Protein AF-A0AAN9T4L1-F1 (afdb_monomer)

Mean predicted aligned error: 18.76 Å

Solvent-accessible surface area (backbone atoms only — not comparable to full-atom values): 9007 Å² total; per-residue (Å²): 136,90,84,87,87,87,85,88,88,81,90,78,83,76,78,76,75,81,79,78,79,68,72,94,66,91,73,65,74,64,45,81,76,48,77,49,71,48,99,81,77,42,56,31,33,30,36,35,47,57,98,56,59,83,87,72,46,43,78,43,46,60,93,77,53,97,48,65,68,61,51,52,54,51,51,54,52,52,50,55,59,66,68,49,58,78,76,71,76,52,76,74,75,78,86,72,84,74,89,66,68,95,78,75,75,75,77,76,86,66,91,77,78,85,79,78,90,73,81,94,74,88,85,86,87,132

InterPro domains:
  IPR000953 Chromo/chromo shadow domain [PS50013] (27-86)
  IPR000953 Chromo/chromo shadow domain [SM00298] (26-79)
  IPR016197 Chromo-like domain superfamily [SSF54160] (18-86)
  IPR023779 Chromo domain, conserved site [PS00598] (45-65)
  IPR023780 Chromo domain [PF00385] (27-76)
  IPR051219 Heterochromatin-associated chromo domain-containing protein [PTHR22812] (10-107)

Radius of gyration: 32.29 Å; Cα contacts (8 Å, |Δi|>4): 70; chains: 1; bounding box: 103×65×57 Å

pLDDT: mean 73.69, std 17.49, range [38.69, 95.06]

Nearest PDB structures (foldseek):
  8sp6-assembly3_C  TM=8.981E-01  e=2.375E-05  Homo sapiens
  7n27-assembly6_F  TM=9.033E-01  e=3.459E-05  Homo sapiens
  8sp6-assembly2_B  TM=9.000E-01  e=3.683E-05  Homo sapiens
  6v41-assembly1_AAA  TM=9.032E-01  e=7.339E-05  Homo sapiens
  2rsn-assembly1_A  TM=6.785E-01  e=6.081E-05  Schizosaccharomyces pombe 972h-

Structure (mmCIF, N/CA/C/O backbone):
data_AF-A0AAN9T4L1-F1
#
_entry.id   AF-A0AAN9T4L1-F1
#
loop_
_atom_site.group_PDB
_atom_site.id
_atom_site.type_symbol
_atom_site.label_atom_id
_atom_site.label_alt_id
_atom_site.label_comp_id
_atom_site.label_asym_id
_atom_site.label_entity_id
_atom_site.label_seq_id
_atom_site.pdbx_PDB_ins_code
_atom_site.Cartn_x
_atom_site.Cartn_y
_atom_site.Cartn_z
_atom_site.occupancy
_atom_site.B_iso_or_equiv
_atom_site.auth_seq_id
_atom_site.auth_comp_id
_atom_site.auth_asym_id
_atom_site.auth_atom_id
_atom_site.pdbx_PDB_model_num
ATOM 1 N N . MET A 1 1 ? 63.457 -14.197 32.951 1.00 38.69 1 MET A N 1
ATOM 2 C CA . MET A 1 1 ? 64.182 -14.049 31.666 1.00 38.69 1 MET A CA 1
ATOM 3 C C . MET A 1 1 ? 63.401 -14.745 30.560 1.00 38.69 1 MET A C 1
ATOM 5 O O . MET A 1 1 ? 62.692 -15.703 30.828 1.00 38.69 1 MET A O 1
ATOM 9 N N . ALA A 1 2 ? 63.448 -14.168 29.364 1.00 52.72 2 ALA A N 1
ATOM 10 C CA . ALA A 1 2 ? 62.457 -14.265 28.297 1.00 52.72 2 ALA A CA 1
ATOM 11 C C . ALA A 1 2 ? 62.316 -15.630 27.597 1.00 52.72 2 ALA A C 1
ATOM 13 O O . ALA A 1 2 ? 63.293 -16.358 27.457 1.00 52.72 2 ALA A O 1
ATOM 14 N N . LYS A 1 3 ? 61.141 -15.862 26.990 1.00 52.69 3 LYS A N 1
ATOM 15 C CA . LYS A 1 3 ? 61.006 -16.580 25.711 1.00 52.69 3 LYS A CA 1
ATOM 16 C C . LYS A 1 3 ? 59.980 -15.866 24.823 1.00 52.69 3 LYS A C 1
ATOM 18 O O . LYS A 1 3 ? 58.780 -15.929 25.058 1.00 52.69 3 LYS A O 1
ATOM 23 N N . LYS A 1 4 ? 60.489 -15.162 23.808 1.00 51.25 4 LYS A N 1
ATOM 24 C CA . LYS A 1 4 ? 59.735 -14.682 22.642 1.00 51.25 4 LYS A CA 1
ATOM 25 C C . LYS A 1 4 ? 59.384 -15.879 21.757 1.00 51.25 4 LYS A C 1
ATOM 27 O O . LYS A 1 4 ? 60.226 -16.762 21.596 1.00 51.25 4 LYS A O 1
ATOM 32 N N . ARG A 1 5 ? 58.230 -15.853 21.087 1.00 46.34 5 ARG A N 1
ATOM 33 C CA . ARG A 1 5 ? 58.057 -16.529 19.793 1.00 46.34 5 ARG A CA 1
ATOM 34 C C . ARG A 1 5 ? 56.879 -15.941 19.018 1.00 46.34 5 ARG A C 1
ATOM 36 O O . ARG A 1 5 ? 55.787 -15.800 19.547 1.00 46.34 5 ARG A O 1
ATOM 43 N N . ALA A 1 6 ? 57.164 -15.584 17.771 1.00 60.56 6 ALA A N 1
ATOM 44 C CA . ALA A 1 6 ? 56.266 -15.006 16.784 1.00 60.56 6 ALA A CA 1
ATOM 45 C C . ALA A 1 6 ? 56.045 -16.006 15.640 1.00 60.56 6 ALA A C 1
ATOM 47 O O . ALA A 1 6 ? 57.015 -16.631 15.222 1.00 60.56 6 ALA A O 1
ATOM 48 N N . VAL A 1 7 ? 54.817 -16.100 15.117 1.00 57.97 7 VAL A N 1
ATOM 49 C CA . VAL A 1 7 ? 54.438 -16.540 13.748 1.00 57.97 7 VAL A CA 1
ATOM 50 C C . VAL A 1 7 ? 52.931 -16.240 13.603 1.00 57.97 7 VAL A C 1
ATOM 52 O O . VAL A 1 7 ? 52.157 -16.721 14.415 1.00 57.97 7 VAL A O 1
ATOM 55 N N . LYS A 1 8 ? 52.447 -15.263 12.819 1.00 49.38 8 LYS A N 1
ATOM 56 C CA . LYS A 1 8 ? 52.434 -15.064 11.350 1.00 49.38 8 LYS A CA 1
ATOM 57 C C . LYS A 1 8 ? 51.405 -15.973 10.626 1.00 49.38 8 LYS A C 1
ATOM 59 O O . LYS A 1 8 ? 51.702 -17.129 10.363 1.00 49.38 8 LYS A O 1
ATOM 64 N N . ARG A 1 9 ? 50.310 -15.323 10.174 1.00 52.00 9 ARG A N 1
ATOM 65 C CA . ARG A 1 9 ? 49.469 -15.543 8.960 1.00 52.00 9 ARG A CA 1
ATOM 66 C C . ARG A 1 9 ? 48.273 -16.517 8.960 1.00 52.00 9 ARG A C 1
ATOM 68 O O . ARG A 1 9 ? 48.461 -17.724 8.918 1.00 52.00 9 ARG A O 1
ATOM 75 N N . LYS A 1 10 ? 47.089 -15.942 8.688 1.00 44.62 10 LYS A N 1
ATOM 76 C CA . LYS A 1 10 ? 46.088 -16.361 7.672 1.00 44.62 10 LYS A CA 1
ATOM 77 C C . LYS A 1 10 ? 45.107 -15.176 7.495 1.00 44.62 10 LYS A C 1
ATOM 79 O O . LYS A 1 10 ? 44.428 -14.831 8.442 1.00 44.62 10 LYS A O 1
ATOM 84 N N . SER A 1 11 ? 45.305 -14.248 6.556 1.00 54.41 11 SER A N 1
ATOM 85 C CA . SER A 1 11 ? 44.708 -14.218 5.207 1.00 54.41 11 SER A CA 1
ATOM 86 C C . SER A 1 11 ? 43.230 -14.635 5.155 1.00 54.41 11 SER A C 1
ATOM 88 O O . SER A 1 11 ? 42.927 -15.730 4.689 1.00 54.41 11 SER A O 1
ATOM 90 N N . GLU A 1 12 ? 42.335 -13.746 5.581 1.00 56.09 12 GLU A N 1
ATOM 91 C CA . GLU A 1 12 ? 40.950 -13.717 5.101 1.00 56.09 12 GLU A CA 1
ATOM 92 C C . GLU A 1 12 ? 40.832 -12.572 4.096 1.00 56.09 12 GLU A C 1
ATOM 94 O O . GLU A 1 12 ? 40.832 -11.389 4.432 1.00 56.09 12 GLU A O 1
ATOM 99 N N . SER A 1 13 ? 40.829 -12.950 2.824 1.00 55.78 13 S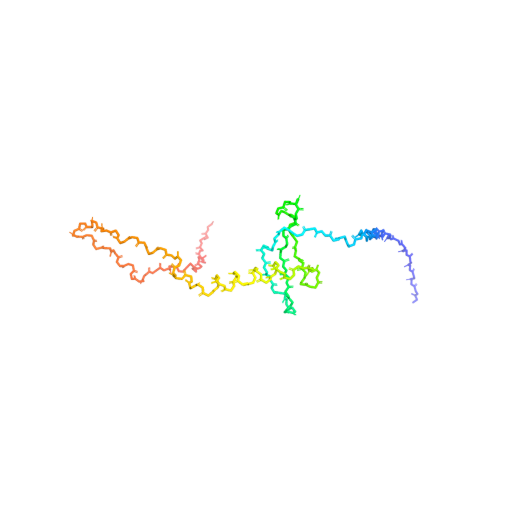ER A N 1
ATOM 100 C CA . SER A 1 13 ? 40.406 -12.112 1.716 1.00 55.78 13 SER A CA 1
ATOM 101 C C . SER A 1 13 ? 38.895 -11.915 1.820 1.00 55.78 13 SER A C 1
ATOM 103 O O . SER A 1 13 ? 38.129 -12.697 1.260 1.00 55.78 13 SER A O 1
ATOM 105 N N . ASN A 1 14 ? 38.461 -10.890 2.552 1.00 53.81 14 ASN A N 1
ATOM 106 C CA . ASN A 1 14 ? 37.091 -10.408 2.451 1.00 53.81 14 ASN A CA 1
ATOM 107 C C . ASN A 1 14 ? 36.975 -9.643 1.130 1.00 53.81 14 ASN A C 1
ATOM 109 O O . ASN A 1 14 ? 37.345 -8.470 1.046 1.00 53.81 14 ASN A O 1
ATOM 113 N N . VAL A 1 15 ? 36.539 -10.360 0.096 1.00 54.75 15 VAL A N 1
ATOM 114 C CA . VAL A 1 15 ? 36.141 -9.816 -1.202 1.00 54.75 15 VAL A CA 1
ATOM 115 C C . VAL A 1 15 ? 35.110 -8.728 -0.921 1.00 54.75 15 VAL A C 1
ATOM 117 O O . VAL A 1 15 ? 33.984 -8.998 -0.513 1.00 54.75 15 VAL A O 1
ATOM 120 N N . LYS A 1 16 ? 35.558 -7.478 -1.027 1.00 55.66 16 LYS A N 1
ATOM 121 C CA . LYS A 1 16 ? 34.714 -6.297 -0.948 1.00 55.66 16 LYS A CA 1
ATOM 122 C C . LYS A 1 16 ? 33.877 -6.313 -2.219 1.00 55.66 16 LYS A C 1
ATOM 124 O O . LYS A 1 16 ? 34.431 -6.133 -3.298 1.00 55.66 16 LYS A O 1
ATOM 129 N N . SER A 1 17 ? 32.597 -6.636 -2.055 1.00 51.34 17 SER A N 1
ATOM 130 C CA . SER A 1 17 ? 31.594 -6.628 -3.110 1.00 51.34 17 SER A CA 1
ATOM 131 C C . SER A 1 17 ? 31.693 -5.322 -3.886 1.00 51.34 17 SER A C 1
ATOM 133 O O . SER A 1 17 ? 31.666 -4.244 -3.283 1.00 51.34 17 SER A O 1
ATOM 135 N N . GLU A 1 18 ? 31.853 -5.442 -5.199 1.00 50.91 18 GLU A N 1
ATOM 136 C CA . GLU A 1 18 ? 31.626 -4.358 -6.143 1.00 50.91 18 GLU A CA 1
ATOM 137 C C . GLU A 1 18 ? 30.269 -3.728 -5.813 1.00 50.91 18 GLU A C 1
ATOM 139 O O . GLU A 1 18 ? 29.240 -4.403 -5.773 1.00 50.91 18 GLU A O 1
ATOM 144 N N . SER A 1 19 ? 30.328 -2.455 -5.424 1.00 49.97 19 SER A N 1
ATOM 145 C CA . SER A 1 19 ? 29.172 -1.580 -5.291 1.00 49.97 19 SER A CA 1
ATOM 146 C C . SER A 1 19 ? 28.726 -1.319 -6.718 1.00 49.97 19 SER A C 1
ATOM 148 O O . SER A 1 19 ? 29.298 -0.472 -7.402 1.00 49.97 19 SER A O 1
ATOM 150 N N . ASP A 1 20 ? 27.794 -2.139 -7.184 1.00 51.84 20 ASP A N 1
ATOM 151 C CA . ASP A 1 20 ? 26.990 -1.851 -8.359 1.00 51.84 20 ASP A CA 1
ATOM 152 C C . ASP A 1 20 ? 26.037 -0.723 -7.928 1.00 51.84 20 ASP A C 1
ATOM 154 O O . ASP A 1 20 ? 24.900 -0.942 -7.511 1.00 51.84 20 ASP A O 1
ATOM 158 N N . ASP A 1 21 ? 26.570 0.501 -7.897 1.00 53.06 21 ASP A N 1
ATOM 159 C CA . ASP A 1 21 ? 25.798 1.742 -7.965 1.00 53.06 21 ASP A CA 1
ATOM 160 C C . ASP A 1 21 ? 25.178 1.796 -9.375 1.00 53.06 21 ASP A C 1
ATOM 162 O O . ASP A 1 21 ? 25.554 2.616 -10.209 1.00 53.06 21 ASP A O 1
ATOM 166 N N . GLU A 1 22 ? 24.288 0.847 -9.680 1.00 56.53 22 GLU A N 1
ATOM 167 C CA . GLU A 1 22 ? 23.412 0.935 -10.840 1.00 56.53 22 GLU A CA 1
ATOM 168 C C . GLU A 1 22 ? 22.443 2.078 -10.561 1.00 56.53 22 GLU A C 1
ATOM 170 O O . GLU A 1 22 ? 21.692 2.069 -9.582 1.00 56.53 22 GLU A O 1
ATOM 175 N N . ASP A 1 23 ? 22.553 3.099 -11.404 1.00 56.84 23 ASP A N 1
ATOM 176 C CA . ASP A 1 23 ? 21.837 4.359 -11.370 1.00 56.84 23 ASP A CA 1
ATOM 177 C C . ASP A 1 23 ? 20.407 4.191 -10.845 1.00 56.84 23 ASP A C 1
ATOM 179 O O . ASP A 1 23 ? 19.639 3.379 -11.373 1.00 56.84 23 ASP A O 1
ATOM 183 N N . ALA A 1 24 ? 20.052 4.973 -9.816 1.00 66.19 24 ALA A N 1
ATOM 184 C CA . ALA A 1 24 ? 18.692 5.105 -9.299 1.00 66.19 24 ALA A CA 1
ATOM 185 C C . ALA A 1 24 ? 17.765 5.551 -10.438 1.00 66.19 24 ALA A C 1
ATOM 187 O O . ALA A 1 24 ? 17.547 6.735 -10.680 1.00 66.19 24 ALA A O 1
ATOM 188 N N . THR A 1 25 ? 17.304 4.568 -11.197 1.00 71.62 25 THR A N 1
ATOM 189 C CA . THR A 1 25 ? 16.517 4.752 -12.402 1.00 71.62 25 THR A CA 1
ATOM 190 C C . THR A 1 25 ? 15.067 4.842 -11.976 1.00 71.62 25 THR A C 1
ATOM 192 O O . THR A 1 25 ? 14.593 4.022 -11.191 1.00 71.62 25 THR A O 1
ATOM 195 N N . ASP A 1 26 ? 14.350 5.834 -12.488 1.00 81.88 26 ASP A N 1
ATOM 196 C CA . ASP A 1 26 ? 12.922 5.966 -12.233 1.00 81.88 26 ASP A CA 1
ATOM 197 C C . ASP A 1 26 ? 12.164 4.801 -12.889 1.00 81.88 26 ASP A C 1
ATOM 199 O O . ASP A 1 26 ? 12.179 4.625 -14.111 1.00 81.88 26 ASP A O 1
ATOM 203 N N . TYR A 1 27 ? 11.475 3.998 -12.078 1.00 87.06 27 TYR A N 1
ATOM 204 C CA . TYR A 1 27 ? 10.631 2.900 -12.548 1.00 87.06 27 TYR A CA 1
ATOM 205 C C . TYR A 1 27 ? 9.151 3.293 -12.504 1.00 87.06 27 TYR A C 1
ATOM 207 O O . TYR A 1 27 ? 8.675 3.931 -11.564 1.00 87.06 27 TYR A O 1
ATOM 215 N N . GLU A 1 28 ? 8.376 2.862 -13.502 1.00 90.25 28 GLU A N 1
ATOM 216 C CA . GLU A 1 28 ? 6.938 3.137 -13.531 1.00 90.25 28 GLU A CA 1
ATOM 217 C C . GLU A 1 28 ? 6.175 2.323 -12.468 1.00 90.25 28 GLU A C 1
ATOM 219 O O . GLU A 1 28 ? 6.173 1.084 -12.461 1.00 90.25 28 GLU A O 1
ATOM 224 N N . VAL A 1 29 ? 5.445 3.030 -11.604 1.00 92.38 29 VAL A N 1
ATOM 225 C CA . VAL A 1 29 ? 4.557 2.444 -10.594 1.00 92.38 29 VAL A CA 1
ATOM 226 C C . VAL A 1 29 ? 3.225 2.031 -11.227 1.00 92.38 29 VAL A C 1
ATOM 228 O O . VAL A 1 29 ? 2.561 2.824 -11.890 1.00 92.38 29 VAL A O 1
ATOM 231 N N . LEU A 1 30 ? 2.788 0.790 -10.989 1.00 93.5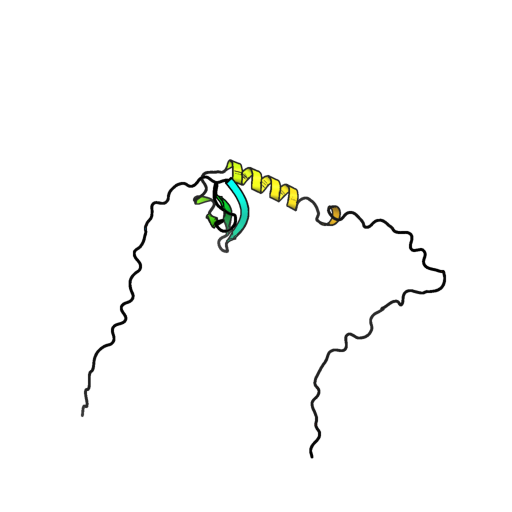0 30 LEU A N 1
ATOM 232 C CA . LEU A 1 30 ? 1.465 0.305 -11.401 1.00 93.50 30 LEU A CA 1
ATOM 233 C C . LEU A 1 30 ? 0.405 0.595 -10.336 1.00 93.50 30 LEU A C 1
ATOM 235 O O . LEU A 1 30 ? -0.682 1.064 -10.668 1.00 93.50 30 LEU A O 1
ATOM 239 N N . LYS A 1 31 ? 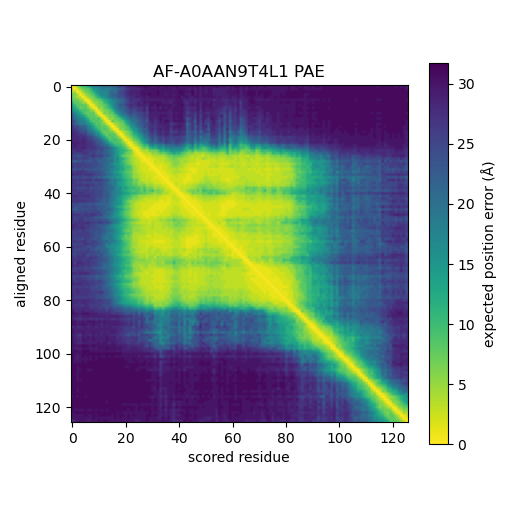0.685 0.272 -9.065 1.00 92.81 31 LYS A N 1
ATOM 240 C CA . LYS A 1 31 ? -0.205 0.586 -7.934 1.00 92.81 31 LYS A CA 1
ATOM 241 C C . LYS A 1 31 ? 0.504 0.497 -6.585 1.00 92.81 31 LYS A C 1
ATOM 243 O O . LYS A 1 31 ? 1.464 -0.253 -6.432 1.00 92.81 31 LYS A O 1
ATOM 248 N N . ILE A 1 32 ? -0.079 1.154 -5.589 1.00 94.44 32 ILE A N 1
ATOM 249 C CA . ILE A 1 32 ? 0.252 0.949 -4.178 1.00 94.44 32 ILE A CA 1
ATOM 250 C C . ILE A 1 32 ? -0.552 -0.244 -3.662 1.00 94.44 32 ILE A C 1
ATOM 252 O O . ILE A 1 32 ? -1.766 -0.333 -3.862 1.00 94.44 32 ILE A O 1
ATOM 256 N N . VAL A 1 33 ? 0.146 -1.202 -3.062 1.00 94.06 33 VAL A N 1
ATOM 257 C CA . VAL A 1 33 ? -0.431 -2.449 -2.549 1.00 94.06 33 VAL A CA 1
ATOM 258 C C . VAL A 1 33 ? -0.762 -2.318 -1.072 1.00 94.06 33 VAL A C 1
ATOM 260 O O . VAL A 1 33 ? -1.834 -2.752 -0.652 1.00 94.06 33 VAL A O 1
ATOM 263 N N . ASP A 1 34 ? 0.159 -1.745 -0.301 1.00 93.44 34 ASP A N 1
ATOM 264 C CA . ASP A 1 34 ? 0.058 -1.663 1.150 1.00 93.44 34 ASP A CA 1
ATOM 265 C C . ASP A 1 34 ? 0.840 -0.464 1.703 1.00 93.44 34 ASP A C 1
ATOM 267 O O . ASP A 1 34 ? 1.685 0.105 1.010 1.00 93.44 34 ASP A O 1
ATOM 271 N N . VAL A 1 35 ? 0.568 -0.098 2.956 1.00 93.25 35 VAL A N 1
ATOM 272 C CA . VAL A 1 35 ? 1.297 0.935 3.703 1.00 93.25 35 VAL A CA 1
ATOM 273 C C . VAL A 1 35 ? 1.674 0.409 5.081 1.00 93.25 35 VAL A C 1
ATOM 275 O O . VAL A 1 35 ? 0.872 -0.230 5.763 1.00 93.25 35 VAL A O 1
ATOM 278 N N . ARG A 1 36 ? 2.895 0.708 5.522 1.00 92.94 36 ARG A N 1
ATOM 279 C CA . ARG A 1 36 ? 3.349 0.421 6.883 1.00 92.94 36 ARG A CA 1
ATOM 280 C C . ARG A 1 36 ? 4.038 1.632 7.492 1.00 92.94 36 ARG A C 1
ATOM 282 O O . ARG A 1 36 ? 4.589 2.471 6.786 1.00 92.94 36 ARG A O 1
ATOM 289 N N . TYR A 1 37 ? 4.023 1.678 8.818 1.00 92.94 37 TYR A N 1
ATOM 290 C CA . TYR A 1 37 ? 4.749 2.669 9.602 1.00 92.94 37 TYR A CA 1
ATOM 291 C C . TYR A 1 37 ? 6.000 2.021 10.191 1.00 92.94 37 TYR A C 1
ATOM 293 O O . TYR A 1 37 ? 5.918 0.978 10.849 1.00 92.94 37 TYR A O 1
ATOM 301 N N . THR A 1 38 ? 7.163 2.612 9.933 1.00 91.81 38 THR A N 1
ATOM 302 C CA . THR A 1 38 ? 8.430 2.184 10.529 1.00 91.81 38 THR A CA 1
ATOM 303 C C . THR A 1 38 ? 8.513 2.644 11.990 1.00 91.81 3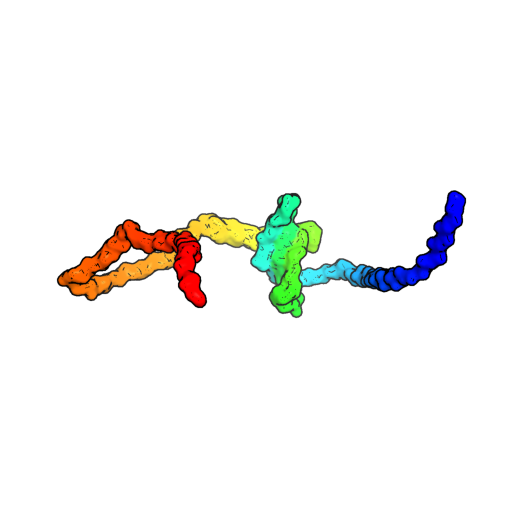8 THR A C 1
ATOM 305 O O . THR A 1 38 ? 7.739 3.480 12.449 1.00 91.81 38 THR A O 1
ATOM 308 N N . LYS A 1 39 ? 9.500 2.145 12.748 1.00 91.19 39 LYS A N 1
ATOM 309 C CA . LYS A 1 39 ? 9.718 2.538 14.160 1.00 91.19 39 LYS A CA 1
ATOM 310 C C . LYS A 1 39 ? 10.009 4.033 14.358 1.00 91.19 39 LYS A C 1
ATOM 312 O O . LYS A 1 39 ? 9.945 4.517 15.479 1.00 91.19 39 LYS A O 1
ATOM 317 N N . SER A 1 40 ? 10.376 4.727 13.286 1.00 90.19 40 SER A N 1
ATOM 318 C CA . SER A 1 40 ? 10.675 6.159 13.266 1.00 90.19 40 SER A CA 1
ATOM 319 C C . SER A 1 40 ? 9.481 7.006 12.805 1.00 90.19 40 SER A C 1
ATOM 321 O O . SER A 1 40 ? 9.697 8.123 12.350 1.00 90.19 40 SER A O 1
ATOM 323 N N . ASP A 1 41 ? 8.256 6.461 12.842 1.00 87.06 41 ASP A N 1
ATOM 324 C CA . ASP A 1 41 ? 7.010 7.084 12.354 1.00 87.06 41 ASP A CA 1
ATOM 325 C C . ASP A 1 41 ? 7.032 7.513 10.875 1.00 87.06 41 ASP A C 1
ATOM 327 O O . ASP A 1 41 ? 6.170 8.257 10.407 1.00 87.06 41 ASP A O 1
ATOM 331 N N . LYS A 1 42 ? 7.990 6.999 10.098 1.00 90.38 42 LYS A N 1
ATOM 332 C CA . LYS A 1 42 ? 8.020 7.170 8.645 1.00 90.38 4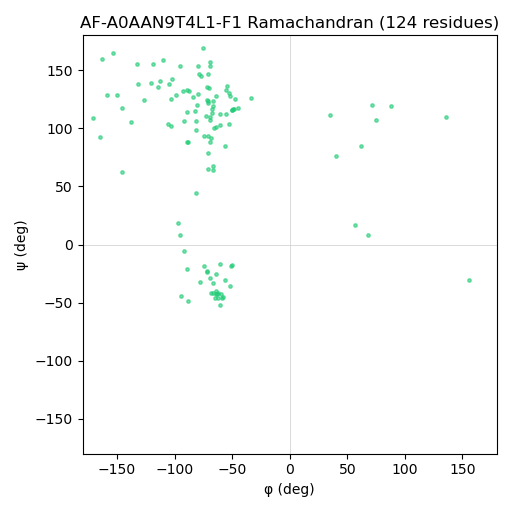2 LYS A CA 1
ATOM 333 C C . LYS A 1 42 ? 7.046 6.202 7.976 1.00 90.38 42 LYS A C 1
ATOM 335 O O . LYS A 1 42 ? 6.843 5.084 8.453 1.00 90.38 42 LYS A O 1
ATOM 340 N N . ARG A 1 43 ? 6.447 6.640 6.868 1.00 91.75 43 ARG A N 1
ATOM 341 C CA . ARG A 1 43 ? 5.578 5.810 6.029 1.00 91.75 43 ARG A CA 1
ATOM 342 C C . ARG A 1 43 ? 6.386 5.168 4.913 1.00 91.75 43 ARG A C 1
ATOM 344 O O . ARG A 1 43 ? 7.134 5.842 4.207 1.00 91.75 43 ARG A O 1
ATOM 351 N N . GLU A 1 44 ? 6.187 3.871 4.752 1.00 94.12 44 GLU A N 1
ATOM 352 C CA . GLU A 1 44 ? 6.705 3.087 3.638 1.00 94.12 44 GLU A CA 1
ATOM 353 C C . GLU A 1 44 ? 5.527 2.455 2.903 1.00 94.12 44 GLU A C 1
ATOM 355 O O . GLU A 1 44 ? 4.583 1.953 3.526 1.00 94.12 44 GLU A O 1
ATOM 360 N N . PHE A 1 45 ? 5.593 2.462 1.579 1.00 94.19 45 PHE A N 1
ATOM 361 C CA . PHE A 1 45 ? 4.554 1.939 0.709 1.00 94.19 45 PHE A CA 1
ATOM 362 C C . PHE A 1 45 ? 5.076 0.730 -0.054 1.00 94.19 45 PHE A C 1
ATOM 364 O O . PHE A 1 45 ? 6.184 0.738 -0.584 1.00 94.19 45 PHE A O 1
ATOM 371 N N . LEU A 1 46 ? 4.263 -0.321 -0.115 1.00 95.00 46 LEU A N 1
ATOM 372 C CA . LEU A 1 46 ? 4.549 -1.491 -0.930 1.00 95.00 46 LEU A CA 1
ATOM 373 C C . LEU A 1 46 ? 4.127 -1.207 -2.372 1.00 95.00 46 LEU A C 1
ATOM 375 O O . LEU A 1 46 ? 2.935 -1.042 -2.657 1.00 95.00 46 LEU A O 1
ATOM 379 N N . ILE A 1 47 ? 5.098 -1.169 -3.276 1.00 95.06 47 ILE A N 1
ATOM 380 C CA . ILE A 1 47 ? 4.907 -0.773 -4.667 1.00 95.06 47 ILE A CA 1
ATOM 381 C C . ILE A 1 47 ? 4.787 -1.997 -5.562 1.00 95.06 47 ILE A C 1
ATOM 383 O O . ILE A 1 47 ? 5.643 -2.876 -5.562 1.00 95.06 47 ILE A O 1
ATOM 387 N N . ARG A 1 48 ? 3.727 -2.031 -6.375 1.00 94.62 48 ARG A N 1
ATOM 388 C CA . ARG A 1 48 ? 3.643 -2.911 -7.541 1.00 94.62 48 ARG A CA 1
ATOM 389 C C . ARG A 1 48 ? 4.226 -2.175 -8.734 1.00 94.62 48 ARG A C 1
ATOM 391 O O . ARG A 1 48 ? 3.617 -1.218 -9.213 1.00 94.62 48 ARG A O 1
ATOM 398 N N . TRP A 1 49 ? 5.337 -2.668 -9.253 1.00 94.19 49 TRP A N 1
ATOM 399 C CA . TRP A 1 49 ? 5.978 -2.117 -10.444 1.00 94.19 49 TRP A CA 1
ATOM 400 C C . TRP A 1 49 ? 5.256 -2.535 -11.731 1.00 94.19 49 TRP A C 1
ATOM 402 O O . TRP A 1 49 ? 4.717 -3.645 -11.838 1.00 94.19 49 TRP A O 1
ATOM 412 N N . LYS A 1 50 ? 5.223 -1.650 -12.731 1.00 92.56 50 LYS A N 1
ATOM 413 C CA . LYS A 1 50 ? 4.620 -1.945 -14.037 1.00 92.56 50 LYS A CA 1
ATOM 414 C C . LYS A 1 50 ? 5.500 -2.919 -14.815 1.00 92.56 50 LYS A C 1
ATOM 416 O O . LYS A 1 50 ? 6.706 -2.749 -14.874 1.00 92.56 50 LYS A O 1
ATOM 421 N N . ASN A 1 51 ? 4.887 -3.926 -15.439 1.00 92.62 51 ASN A N 1
ATOM 422 C CA . ASN A 1 51 ? 5.568 -5.022 -16.149 1.00 92.62 51 ASN A CA 1
ATOM 423 C C . ASN A 1 51 ? 6.367 -5.993 -15.257 1.00 92.62 51 ASN A C 1
ATOM 425 O O . ASN A 1 51 ? 7.011 -6.897 -15.783 1.00 92.62 51 ASN A O 1
ATOM 429 N N . TYR A 1 52 ? 6.263 -5.883 -13.927 1.00 92.38 52 TYR A N 1
ATOM 430 C CA . TYR A 1 52 ? 6.858 -6.839 -12.993 1.00 92.38 52 TYR A CA 1
ATOM 431 C C . TYR A 1 52 ? 5.797 -7.676 -12.270 1.00 92.38 52 TYR A C 1
ATOM 433 O O . TYR A 1 52 ? 4.613 -7.341 -12.183 1.00 92.38 52 TYR A O 1
ATOM 441 N N . SER A 1 53 ? 6.241 -8.825 -11.763 1.00 93.44 53 SER A N 1
ATOM 442 C CA . SER A 1 53 ? 5.415 -9.757 -10.995 1.00 93.44 53 SER A CA 1
ATOM 443 C C . SER A 1 53 ? 5.271 -9.288 -9.538 1.00 93.44 53 SER A C 1
ATOM 445 O O . SER A 1 53 ? 6.217 -8.699 -9.023 1.00 93.44 53 SER A O 1
ATOM 447 N N . PRO A 1 54 ? 4.181 -9.648 -8.821 1.00 92.00 54 PRO A N 1
ATOM 448 C CA . PRO A 1 54 ? 4.009 -9.373 -7.386 1.00 92.00 54 PRO A CA 1
ATOM 449 C C . PRO A 1 54 ? 5.164 -9.803 -6.472 1.00 92.00 54 PRO A C 1
ATOM 451 O O . PRO A 1 54 ? 5.241 -9.392 -5.323 1.00 92.00 54 PRO A O 1
ATOM 454 N N . LYS A 1 55 ? 6.030 -10.699 -6.954 1.00 93.69 55 LYS A N 1
ATOM 455 C CA . LYS A 1 55 ? 7.212 -11.163 -6.220 1.00 93.69 55 LYS A CA 1
ATOM 456 C C . LYS A 1 55 ? 8.307 -10.098 -6.116 1.00 93.69 55 LYS A C 1
ATOM 458 O O . LYS A 1 55 ? 9.124 -10.195 -5.214 1.00 93.69 55 LYS A O 1
ATOM 463 N N . GLN A 1 56 ? 8.302 -9.124 -7.026 1.00 92.38 56 GLN A N 1
ATOM 464 C CA . GLN A 1 56 ? 9.263 -8.022 -7.072 1.00 92.38 56 GLN A CA 1
ATOM 465 C C . GLN A 1 56 ? 8.730 -6.766 -6.372 1.00 92.38 56 GLN A C 1
ATOM 467 O O . GLN A 1 56 ? 9.330 -5.704 -6.501 1.00 92.38 56 GLN A O 1
ATOM 472 N N . ASP A 1 57 ? 7.591 -6.859 -5.680 1.00 94.62 57 ASP A N 1
ATOM 473 C CA . ASP A 1 57 ? 7.035 -5.725 -4.948 1.00 94.62 57 ASP A CA 1
ATOM 474 C C . ASP A 1 57 ? 8.005 -5.328 -3.820 1.00 94.62 57 ASP A C 1
ATOM 476 O O . ASP A 1 57 ? 8.414 -6.176 -3.020 1.00 94.62 57 ASP A O 1
ATOM 480 N N . SER A 1 58 ? 8.374 -4.047 -3.753 1.00 94.88 58 SER A N 1
ATOM 481 C CA . SER A 1 58 ? 9.337 -3.507 -2.781 1.00 94.88 58 SER A CA 1
ATOM 482 C C . SER A 1 58 ? 8.702 -2.452 -1.875 1.00 94.88 58 SER A C 1
ATOM 484 O O . SER A 1 58 ? 7.680 -1.853 -2.212 1.00 94.88 58 SER A O 1
ATOM 486 N N . TRP A 1 59 ? 9.283 -2.268 -0.687 1.00 94.81 59 TRP A N 1
ATOM 487 C CA . TRP A 1 59 ? 8.867 -1.242 0.269 1.00 94.81 59 TRP A CA 1
ATOM 488 C C . TRP A 1 59 ? 9.685 0.025 0.043 1.00 94.81 59 TRP A C 1
ATOM 490 O O . TRP A 1 59 ? 10.852 0.066 0.422 1.00 94.81 59 TRP A O 1
ATOM 500 N N . GLU A 1 60 ? 9.055 1.043 -0.533 1.00 93.12 60 GLU A N 1
ATOM 501 C CA . GLU A 1 60 ? 9.680 2.331 -0.830 1.00 93.12 60 GLU A CA 1
ATOM 502 C C . GLU A 1 60 ? 9.207 3.403 0.163 1.00 93.12 60 GLU A C 1
ATOM 504 O O . GLU A 1 60 ? 8.019 3.445 0.509 1.00 93.12 60 GLU A O 1
ATOM 509 N N . PRO A 1 61 ? 10.099 4.279 0.656 1.00 92.38 61 PRO A N 1
ATOM 510 C CA . PRO A 1 61 ? 9.702 5.394 1.505 1.00 92.38 61 PRO A CA 1
ATOM 511 C C . PRO A 1 61 ? 8.909 6.430 0.700 1.00 92.38 61 PRO A C 1
ATOM 513 O O . PRO A 1 61 ? 9.119 6.592 -0.499 1.00 92.38 61 PRO A O 1
ATOM 516 N N . GLU A 1 62 ? 8.044 7.187 1.379 1.00 89.62 62 GLU A N 1
ATOM 517 C CA . GLU A 1 62 ? 7.286 8.300 0.773 1.00 89.62 62 GLU A CA 1
ATOM 518 C C . GLU A 1 62 ? 8.192 9.290 0.021 1.00 89.62 62 GLU A C 1
ATOM 520 O O . GLU A 1 62 ? 7.837 9.769 -1.046 1.00 89.62 62 GLU A O 1
ATOM 525 N N . GLU A 1 63 ? 9.400 9.521 0.541 1.00 88.75 63 GLU A N 1
ATOM 526 C CA . GLU A 1 63 ? 10.406 10.414 -0.047 1.00 88.75 63 GLU A CA 1
ATOM 527 C C . GLU A 1 63 ? 10.919 9.939 -1.426 1.00 88.75 63 GLU A C 1
ATOM 529 O O . GLU A 1 63 ? 11.362 10.768 -2.214 1.00 88.75 63 GLU A O 1
ATOM 534 N N . ASN A 1 64 ? 10.854 8.634 -1.735 1.00 87.44 64 ASN A N 1
ATOM 535 C CA . ASN A 1 64 ? 11.306 8.062 -3.016 1.00 87.44 64 ASN A CA 1
ATOM 536 C C . ASN A 1 64 ? 10.175 7.975 -4.062 1.00 87.44 64 ASN A C 1
ATOM 538 O O . ASN A 1 64 ? 10.396 7.576 -5.203 1.00 87.44 64 ASN A O 1
ATOM 542 N N . LEU A 1 65 ? 8.937 8.305 -3.682 1.00 86.56 65 LEU A N 1
ATOM 543 C CA . LEU A 1 65 ? 7.760 8.132 -4.529 1.00 86.56 65 LEU A CA 1
ATOM 544 C C . LEU A 1 65 ? 7.281 9.469 -5.077 1.00 86.56 65 LEU A C 1
ATOM 546 O O . LEU A 1 65 ? 6.557 10.206 -4.420 1.00 86.56 65 LEU A O 1
ATOM 550 N N . SER A 1 66 ? 7.577 9.726 -6.346 1.00 86.1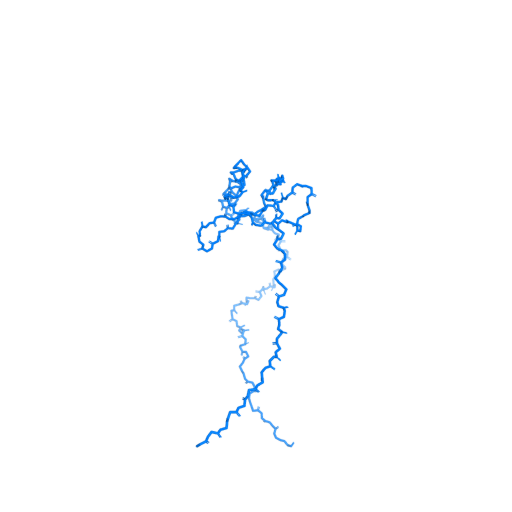9 66 SER A N 1
ATOM 551 C CA . SER A 1 66 ? 7.096 10.917 -7.060 1.00 86.19 66 SER A CA 1
ATOM 552 C C . SER A 1 66 ? 5.659 10.750 -7.592 1.00 86.19 66 SER A C 1
ATOM 554 O O . SER A 1 66 ? 5.384 11.041 -8.755 1.00 86.19 66 SER A O 1
ATOM 556 N N . CYS A 1 67 ? 4.734 10.201 -6.792 1.00 85.94 67 CYS A N 1
ATOM 557 C CA . CYS A 1 67 ? 3.366 9.887 -7.238 1.00 85.94 67 CYS A CA 1
ATOM 558 C C . CYS A 1 67 ? 2.280 10.063 -6.155 1.00 85.94 67 CYS A C 1
ATOM 560 O O . CYS A 1 67 ? 1.537 9.136 -5.814 1.00 85.94 67 CYS A O 1
ATOM 562 N N . ASP A 1 68 ? 2.124 11.301 -5.683 1.00 88.06 68 ASP A N 1
ATOM 563 C CA . ASP A 1 68 ? 1.164 11.710 -4.641 1.00 88.06 68 ASP A CA 1
ATOM 564 C C . ASP A 1 68 ? -0.302 11.377 -4.951 1.00 88.06 68 ASP A C 1
ATOM 566 O O . ASP A 1 68 ? -1.092 11.109 -4.041 1.00 88.06 68 ASP A O 1
ATOM 570 N N . GLU A 1 69 ? -0.688 11.364 -6.230 1.00 90.19 69 GLU A N 1
ATOM 571 C CA . GLU A 1 69 ? -2.056 11.035 -6.648 1.00 90.19 69 GLU A CA 1
ATOM 572 C C . GLU A 1 69 ? -2.425 9.587 -6.296 1.00 90.19 69 GLU A C 1
ATOM 574 O O . GLU A 1 69 ? -3.522 9.313 -5.794 1.00 90.19 69 GLU A O 1
ATOM 579 N N . LEU A 1 70 ? -1.494 8.651 -6.519 1.00 90.06 70 LEU A N 1
ATOM 580 C CA . LEU A 1 70 ? -1.689 7.238 -6.194 1.00 90.06 70 LEU A CA 1
ATOM 581 C C . LEU A 1 70 ? -1.733 7.036 -4.680 1.00 90.06 70 LEU A C 1
ATOM 583 O O . LEU A 1 70 ? -2.591 6.296 -4.189 1.00 90.06 70 LEU A O 1
ATOM 587 N N . ILE A 1 71 ? -0.849 7.725 -3.953 1.00 91.19 71 ILE A N 1
ATOM 588 C CA . ILE A 1 71 ? -0.787 7.699 -2.487 1.00 91.19 71 ILE A CA 1
ATOM 589 C C . ILE A 1 71 ? -2.104 8.200 -1.898 1.00 91.19 71 ILE A C 1
ATOM 591 O O . ILE A 1 71 ? -2.737 7.500 -1.107 1.00 91.19 71 ILE A O 1
ATOM 595 N N . SER A 1 72 ? -2.562 9.373 -2.333 1.00 91.81 72 SER A N 1
ATOM 596 C CA . SER A 1 72 ? -3.789 10.003 -1.837 1.00 91.81 72 SER A CA 1
ATOM 597 C C . SER A 1 72 ? -5.008 9.110 -2.045 1.00 91.81 72 SER A C 1
ATOM 599 O O . SER A 1 72 ? -5.781 8.876 -1.114 1.00 91.81 72 SER A O 1
ATOM 601 N N . LYS A 1 73 ? -5.147 8.538 -3.246 1.00 92.44 73 LYS A N 1
ATOM 602 C CA . LYS A 1 73 ? -6.249 7.627 -3.571 1.00 92.44 73 LYS A CA 1
ATOM 603 C C . LYS A 1 73 ? -6.226 6.363 -2.709 1.00 92.44 73 LYS A C 1
ATOM 605 O O . LYS A 1 73 ? -7.275 5.917 -2.244 1.00 92.44 73 LYS A O 1
ATOM 610 N N . PHE A 1 74 ? -5.042 5.792 -2.488 1.00 92.69 74 PHE A N 1
ATOM 611 C CA . PHE A 1 74 ? -4.877 4.612 -1.643 1.00 92.69 74 PHE A CA 1
ATOM 612 C C . PHE A 1 74 ? -5.236 4.906 -0.178 1.00 92.69 74 PHE A C 1
ATOM 614 O O . PHE A 1 74 ? -5.984 4.143 0.436 1.00 92.69 74 PHE A O 1
ATOM 621 N N . LEU A 1 75 ? -4.760 6.025 0.375 1.00 91.12 75 LEU A N 1
ATOM 6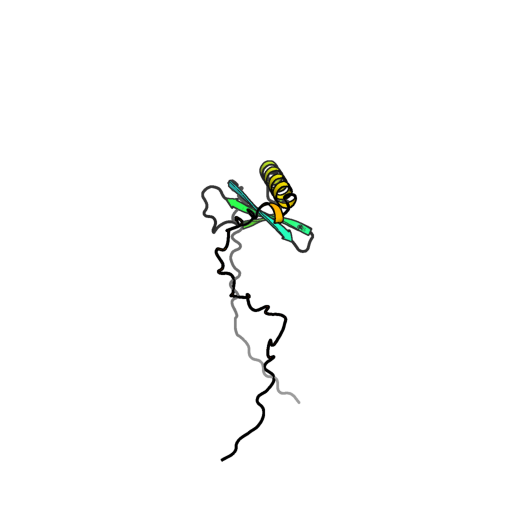22 C CA . LEU A 1 75 ? -5.063 6.430 1.750 1.00 91.12 75 LEU A CA 1
ATOM 623 C C . LEU A 1 75 ? -6.558 6.705 1.948 1.00 91.12 75 LEU A C 1
ATOM 625 O O . LEU A 1 75 ? -7.139 6.241 2.929 1.00 91.12 75 LEU A O 1
ATOM 629 N N . GLU A 1 76 ? -7.208 7.378 0.997 1.00 91.88 76 GLU A N 1
ATOM 630 C CA . GLU A 1 76 ? -8.650 7.633 1.048 1.00 91.88 76 GLU A CA 1
ATOM 631 C C . GLU A 1 76 ? -9.460 6.323 1.080 1.00 91.88 76 GLU A C 1
ATOM 633 O O . GLU A 1 76 ? -10.418 6.181 1.847 1.00 91.88 76 GLU A O 1
ATOM 638 N N . GLU A 1 77 ? -9.070 5.335 0.271 1.00 89.31 77 GLU A N 1
ATOM 639 C CA . GLU A 1 77 ? -9.711 4.019 0.250 1.00 89.31 77 GLU A CA 1
ATOM 640 C C . GLU A 1 77 ? -9.480 3.242 1.558 1.00 89.31 77 GLU A C 1
ATOM 642 O O . GLU A 1 77 ? -10.423 2.656 2.102 1.00 89.31 77 GLU A O 1
ATOM 647 N N . GLN A 1 78 ? -8.264 3.284 2.115 1.00 88.50 78 GLN A N 1
ATOM 648 C CA . GLN A 1 78 ? -7.954 2.662 3.407 1.00 88.50 78 GLN A CA 1
ATOM 649 C C . GLN A 1 78 ? -8.721 3.302 4.563 1.00 88.50 78 GLN A C 1
ATOM 651 O O . GLN A 1 78 ? -9.229 2.593 5.437 1.00 88.50 78 GLN A O 1
ATOM 656 N N . GLU A 1 79 ? -8.867 4.626 4.568 1.00 88.50 79 GLU A N 1
ATOM 657 C CA . GLU A 1 79 ? -9.680 5.319 5.561 1.00 88.50 79 GLU A CA 1
ATOM 658 C C . GLU A 1 79 ? -11.149 4.911 5.475 1.00 88.50 79 GLU A C 1
ATOM 660 O O . GLU A 1 79 ? -11.764 4.609 6.500 1.00 88.50 79 GLU A O 1
ATOM 665 N N . LYS A 1 80 ? -11.719 4.873 4.264 1.00 87.50 80 LYS A N 1
ATOM 666 C CA . LYS A 1 80 ? -13.100 4.415 4.044 1.00 87.50 80 LYS A CA 1
ATOM 667 C C . LYS A 1 80 ? -13.281 2.988 4.554 1.00 87.50 80 LYS A C 1
ATOM 669 O O . LYS A 1 80 ? -14.225 2.708 5.289 1.00 87.50 80 LYS A O 1
ATOM 674 N N . ARG A 1 81 ? -12.335 2.101 4.238 1.00 83.88 81 ARG A N 1
ATOM 675 C CA . ARG A 1 81 ? -12.357 0.700 4.670 1.00 83.88 81 ARG A CA 1
ATOM 676 C C . ARG A 1 81 ? -12.199 0.529 6.182 1.00 83.88 81 ARG A C 1
ATOM 678 O O . ARG A 1 81 ? -12.788 -0.390 6.742 1.00 83.88 81 ARG A O 1
ATOM 685 N N . SER A 1 82 ? -11.434 1.401 6.833 1.00 81.31 82 SER A N 1
ATOM 686 C CA . SER A 1 82 ? -11.226 1.377 8.288 1.00 81.31 82 SER A CA 1
ATOM 687 C C . SER A 1 82 ? -12.414 1.953 9.062 1.00 81.31 82 SER A C 1
ATOM 689 O O . SER A 1 82 ? -12.712 1.496 10.165 1.00 81.31 82 SER A O 1
ATOM 691 N N . LYS A 1 83 ? -13.110 2.944 8.485 1.00 78.88 83 LYS A N 1
ATOM 692 C CA . LYS A 1 83 ? -14.332 3.541 9.050 1.00 78.88 83 LYS A CA 1
ATOM 693 C C . LYS A 1 83 ? -15.517 2.570 9.009 1.00 78.88 83 LYS A C 1
ATOM 695 O O . LYS A 1 83 ? -16.376 2.632 9.887 1.00 78.88 83 LYS A O 1
ATOM 700 N N . GLU A 1 84 ? -15.546 1.648 8.047 1.00 72.56 84 GLU A N 1
ATOM 701 C CA . GLU A 1 84 ? -16.542 0.577 7.989 1.00 72.56 84 GLU A CA 1
ATOM 702 C C . GLU A 1 84 ? -16.353 -0.409 9.159 1.00 72.56 84 GLU A C 1
ATOM 704 O O . GLU A 1 84 ? -15.357 -1.139 9.227 1.00 72.56 84 GLU A O 1
ATOM 709 N N . PRO A 1 85 ? -17.298 -0.488 10.115 1.00 69.62 85 PRO A N 1
ATOM 710 C CA . PRO A 1 85 ? -17.142 -1.373 11.255 1.00 69.62 85 PRO A CA 1
ATOM 711 C C . PRO A 1 85 ? -17.173 -2.829 10.776 1.00 69.62 85 PRO A C 1
ATOM 713 O O . PRO A 1 85 ? -18.173 -3.295 10.228 1.00 69.62 85 PRO A O 1
ATOM 716 N N . ALA A 1 86 ? -16.126 -3.600 11.090 1.00 63.22 86 ALA A N 1
ATOM 717 C CA . ALA A 1 86 ? -15.979 -5.020 10.725 1.00 63.22 86 ALA A CA 1
ATOM 718 C C . ALA A 1 86 ? -17.199 -5.914 11.066 1.00 63.22 86 ALA A C 1
ATOM 720 O O . ALA A 1 86 ? -17.361 -7.011 10.528 1.00 63.22 86 ALA A O 1
ATOM 721 N N . LYS A 1 87 ? -18.089 -5.449 11.956 1.00 58.53 87 LYS A N 1
ATOM 722 C CA . LYS A 1 87 ? -19.357 -6.102 12.316 1.00 58.53 87 LYS A CA 1
ATOM 723 C C . LYS A 1 87 ? -20.432 -6.042 11.222 1.00 58.53 87 LYS A C 1
ATOM 725 O O . LYS A 1 87 ? -21.307 -6.903 11.237 1.00 58.53 87 LYS A O 1
ATOM 730 N N . GLN A 1 88 ? -20.387 -5.081 10.298 1.00 59.75 88 GLN A N 1
ATOM 731 C CA . GLN A 1 88 ? -21.391 -4.927 9.233 1.00 59.75 88 GLN A CA 1
ATOM 732 C C . GLN A 1 88 ? -21.058 -5.725 7.962 1.00 59.75 88 GLN A C 1
ATOM 734 O O . GLN A 1 88 ? -21.963 -6.107 7.226 1.00 59.75 88 GLN A O 1
ATOM 739 N N . LEU A 1 89 ? -19.788 -6.093 7.756 1.00 60.12 89 LEU A N 1
ATOM 740 C CA . LEU A 1 89 ? -19.354 -6.913 6.614 1.00 60.12 89 LEU A CA 1
ATOM 741 C C . LEU A 1 89 ? -19.743 -8.394 6.735 1.00 60.12 89 LEU A C 1
ATOM 743 O O . LEU A 1 89 ? -19.768 -9.130 5.745 1.00 60.12 89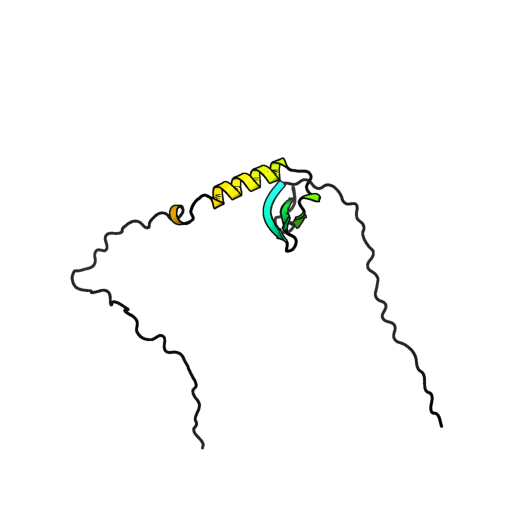 LEU A O 1
ATOM 747 N N . ARG A 1 90 ? -20.066 -8.868 7.944 1.00 74.94 90 ARG A N 1
ATOM 748 C CA . ARG A 1 90 ? -20.573 -10.230 8.131 1.00 74.94 90 ARG A CA 1
ATOM 749 C C . ARG A 1 90 ? -22.063 -10.232 7.813 1.00 74.94 90 ARG A C 1
ATOM 751 O O . ARG A 1 90 ? -22.867 -9.792 8.634 1.00 74.94 90 ARG A O 1
ATOM 758 N N . LYS A 1 91 ? -22.442 -10.790 6.656 1.00 76.19 91 LYS A N 1
ATOM 759 C CA . LYS A 1 91 ? -23.838 -11.176 6.393 1.00 76.19 91 LYS A CA 1
ATOM 760 C C . LYS A 1 91 ? -24.309 -11.992 7.595 1.00 76.19 91 LYS A C 1
ATOM 762 O O . LYS A 1 91 ? -23.719 -13.035 7.892 1.00 76.19 91 LYS A O 1
ATOM 767 N N . LYS A 1 92 ? -25.311 -11.492 8.328 1.00 76.50 92 LYS A N 1
ATOM 768 C CA . LYS A 1 92 ? -25.887 -12.241 9.451 1.00 76.50 92 LYS A CA 1
ATOM 769 C C . LYS A 1 92 ? -26.246 -13.631 8.918 1.00 76.50 92 LYS A C 1
ATOM 771 O O . LYS A 1 92 ? -26.894 -13.699 7.870 1.00 76.50 92 LYS A O 1
ATOM 776 N N . PRO A 1 93 ? -25.802 -14.720 9.569 1.00 76.25 93 PRO A N 1
ATOM 777 C CA . PRO A 1 93 ? -26.167 -16.049 9.114 1.00 76.25 93 PRO A CA 1
ATOM 778 C C . PRO A 1 93 ? -27.690 -16.120 9.060 1.00 76.25 93 PRO A C 1
ATOM 780 O O . PRO A 1 93 ? -28.363 -15.669 9.993 1.00 76.25 93 PRO A O 1
ATOM 783 N N . ALA A 1 94 ? -28.223 -16.638 7.954 1.00 81.12 94 ALA A N 1
ATOM 784 C CA . ALA A 1 94 ? -29.657 -16.810 7.809 1.00 81.12 94 ALA A CA 1
ATOM 785 C C . ALA A 1 94 ? -30.183 -17.589 9.022 1.00 81.12 94 ALA A C 1
ATOM 787 O O . ALA A 1 94 ? -29.613 -18.615 9.411 1.00 81.12 94 ALA A O 1
ATOM 788 N N . VAL A 1 95 ? -31.245 -17.078 9.649 1.00 80.19 95 VAL A N 1
ATOM 789 C CA . VAL A 1 95 ? -31.902 -17.760 10.765 1.00 80.19 95 VAL A CA 1
ATOM 790 C C . VAL A 1 95 ? -32.577 -19.004 10.198 1.00 80.19 95 VAL A C 1
ATOM 792 O O . VAL A 1 95 ? -33.707 -18.962 9.721 1.00 80.19 95 VAL A O 1
ATOM 795 N N . VAL A 1 96 ? -31.853 -20.121 10.205 1.00 80.00 96 VAL A N 1
ATOM 796 C CA . VAL A 1 96 ? -32.398 -21.418 9.813 1.00 80.00 96 VAL A CA 1
ATOM 797 C C . VAL A 1 96 ? -33.354 -21.898 10.901 1.00 80.00 96 VAL A C 1
ATOM 799 O O . VAL A 1 96 ? -32.982 -21.999 12.076 1.00 80.00 96 VAL A O 1
ATOM 802 N N . LYS A 1 97 ? -34.601 -22.199 10.518 1.00 79.88 97 LYS A N 1
ATOM 803 C CA . LYS A 1 97 ? -35.551 -22.896 11.391 1.00 79.88 97 LYS A CA 1
ATOM 804 C C . LYS A 1 97 ? -34.981 -24.285 11.651 1.00 79.88 97 LYS A C 1
ATOM 806 O O . LYS A 1 97 ? -35.035 -25.161 10.795 1.00 79.88 97 LYS A O 1
ATOM 811 N N . ARG A 1 98 ? -34.369 -24.477 12.820 1.00 72.31 98 ARG A N 1
ATOM 812 C CA . ARG A 1 98 ? -33.946 -25.809 13.248 1.00 72.31 98 ARG A CA 1
ATOM 813 C C . ARG A 1 98 ? -35.217 -26.595 13.542 1.00 72.31 98 ARG A C 1
ATOM 815 O O . ARG A 1 98 ? -35.885 -26.305 14.531 1.00 72.31 98 ARG A O 1
ATOM 822 N N . PHE A 1 99 ? -35.531 -27.579 12.708 1.00 73.50 99 PHE A N 1
ATOM 823 C CA . PHE A 1 99 ? -36.504 -28.623 13.018 1.00 73.50 99 PHE A CA 1
ATOM 824 C C . PHE A 1 99 ? -35.899 -29.548 14.085 1.00 73.50 99 PHE A C 1
ATOM 826 O O . PHE A 1 99 ? -35.534 -30.686 13.821 1.00 73.50 99 PHE A O 1
ATOM 833 N N . ALA A 1 100 ? -35.664 -29.013 15.282 1.00 66.38 100 ALA A N 1
ATOM 834 C CA . ALA A 1 100 ? -35.275 -29.817 16.424 1.00 66.38 100 ALA A CA 1
ATOM 835 C C . ALA A 1 100 ? -36.548 -30.444 16.989 1.00 66.38 100 ALA A C 1
ATOM 837 O O . ALA A 1 100 ? -37.463 -29.723 17.388 1.00 66.38 100 ALA A O 1
ATOM 838 N N . SER A 1 101 ? -36.601 -31.774 17.015 1.00 63.50 101 SER A N 1
ATOM 839 C CA . SER A 1 101 ? -37.676 -32.502 17.680 1.00 63.50 101 SER A CA 1
ATOM 840 C C . SER A 1 101 ? -37.792 -32.032 19.138 1.00 63.50 101 SER A C 1
ATOM 842 O O . SER A 1 101 ? -36.757 -31.884 19.805 1.00 63.50 101 SER A O 1
ATOM 844 N N . PRO A 1 102 ? -39.007 -31.795 19.660 1.00 55.25 102 PRO A N 1
ATOM 845 C CA . PRO A 1 102 ? -39.204 -31.445 21.062 1.00 55.25 102 PRO A CA 1
ATOM 846 C C . PRO A 1 102 ? -38.679 -32.597 21.930 1.00 55.25 102 PRO A C 1
ATOM 848 O O . PRO A 1 102 ? -39.300 -33.649 22.003 1.00 55.25 102 PRO A O 1
ATOM 851 N N . GLY A 1 103 ? -37.492 -32.456 22.528 1.00 59.12 103 GLY A N 1
ATOM 852 C CA . GLY A 1 103 ? -36.950 -33.489 23.422 1.00 59.12 103 GLY A CA 1
ATOM 853 C C . GLY A 1 103 ? -35.433 -33.518 23.584 1.00 59.12 103 GLY A C 1
ATOM 854 O O . GLY A 1 103 ? -34.952 -33.827 24.669 1.00 59.12 103 GLY A O 1
ATOM 855 N N . HIS A 1 104 ? -34.649 -33.126 22.578 1.00 56.78 104 HIS A N 1
ATOM 856 C CA . HIS A 1 104 ? -33.190 -33.084 22.736 1.00 56.78 104 HIS A CA 1
ATOM 857 C C . HIS A 1 104 ? -32.741 -31.723 23.271 1.00 56.78 104 HIS A C 1
ATOM 859 O O . HIS A 1 104 ? -32.407 -30.801 22.522 1.00 56.78 104 HIS A O 1
ATOM 865 N N . ARG A 1 105 ? -32.718 -31.590 24.605 1.00 58.41 105 ARG A N 1
ATOM 866 C CA . ARG A 1 105 ? -31.996 -30.500 25.270 1.00 58.41 105 ARG A CA 1
ATOM 867 C C . ARG A 1 105 ? -30.544 -30.544 24.790 1.00 58.41 105 ARG A C 1
ATOM 869 O O . ARG A 1 105 ? -29.808 -31.469 25.116 1.00 58.41 105 ARG A O 1
ATOM 876 N N . ARG A 1 106 ? -30.119 -29.529 24.033 1.00 59.72 106 ARG A N 1
ATOM 877 C CA . ARG A 1 106 ? -28.693 -29.245 23.821 1.00 59.72 106 ARG A CA 1
ATOM 878 C C . ARG A 1 106 ? -28.042 -29.221 25.203 1.00 59.72 106 ARG A C 1
ATOM 880 O O . ARG A 1 106 ? -28.407 -28.370 26.015 1.00 59.72 106 ARG A O 1
ATOM 887 N N . SER A 1 107 ? -27.130 -30.157 25.468 1.00 60.19 107 SER A N 1
ATOM 888 C CA . SER A 1 107 ? -26.324 -30.143 26.686 1.00 60.19 107 SER A CA 1
ATOM 889 C C . SER A 1 107 ? -25.721 -28.749 26.826 1.00 60.19 107 SER A C 1
ATOM 891 O O . SER A 1 107 ? -24.974 -28.281 25.959 1.00 60.19 107 SER A O 1
ATOM 893 N N . LYS A 1 108 ? -26.120 -28.041 27.884 1.00 56.66 108 LYS A N 1
ATOM 894 C CA . LYS A 1 108 ? -25.428 -26.834 28.297 1.00 56.66 108 LYS A CA 1
ATOM 895 C C . LYS A 1 108 ? -24.051 -27.319 28.740 1.00 56.66 108 LYS A C 1
ATOM 897 O O . LYS A 1 108 ? -23.912 -27.809 29.852 1.00 56.66 108 LYS A O 1
ATOM 902 N N . ARG A 1 109 ? -23.027 -27.173 27.891 1.00 58.47 109 ARG A N 1
ATOM 903 C CA . ARG A 1 109 ? -21.636 -27.083 28.364 1.00 58.47 109 ARG A CA 1
ATOM 904 C C . ARG A 1 109 ? -21.505 -25.772 29.144 1.00 58.47 109 ARG A C 1
ATOM 906 O O . ARG A 1 109 ? -20.894 -24.813 28.691 1.00 58.47 109 ARG A O 1
ATOM 913 N N . THR A 1 110 ? -22.170 -25.715 30.290 1.00 52.19 110 THR A N 1
ATOM 914 C CA . THR A 1 110 ? -21.778 -24.886 31.420 1.00 52.19 110 THR A CA 1
ATOM 915 C C . THR A 1 110 ? -20.503 -25.505 31.982 1.00 52.19 110 THR A C 1
ATOM 917 O O . THR A 1 110 ? -20.387 -26.727 32.049 1.00 52.19 110 THR A O 1
ATOM 920 N N . GLY A 1 111 ? -19.519 -24.655 32.262 1.00 54.72 111 GLY A N 1
ATOM 921 C CA . GLY A 1 111 ? -18.115 -25.004 32.461 1.00 54.72 111 GLY A CA 1
ATOM 922 C C . GLY A 1 111 ? -17.838 -26.219 33.345 1.00 54.72 111 GLY A C 1
ATOM 923 O O . GLY A 1 111 ? -18.083 -26.195 34.544 1.00 54.72 111 GLY A O 1
ATOM 924 N N . SER A 1 112 ? -17.219 -27.240 32.757 1.00 56.59 112 SER A N 1
ATOM 925 C CA . SER A 1 112 ? -16.475 -28.245 33.507 1.00 56.59 112 SER A CA 1
ATOM 926 C C . SER A 1 112 ? -15.338 -28.800 32.648 1.00 56.59 112 SER A C 1
ATOM 928 O O . SER A 1 112 ? -15.546 -29.189 31.497 1.00 56.59 112 SER A O 1
ATOM 930 N N . ASN A 1 113 ? -14.141 -28.784 33.235 1.00 54.19 113 ASN A N 1
ATOM 931 C CA . ASN A 1 113 ? -12.909 -29.456 32.829 1.00 54.19 113 ASN A CA 1
ATOM 932 C C . ASN A 1 113 ? -12.276 -29.090 31.476 1.00 54.19 113 ASN A C 1
ATOM 934 O O . ASN A 1 113 ? -12.334 -29.846 30.509 1.00 54.19 113 ASN A O 1
ATOM 938 N N . ARG A 1 114 ? -11.472 -28.017 31.471 1.00 54.41 114 ARG A N 1
ATOM 939 C CA . ARG A 1 114 ? -10.115 -28.175 30.923 1.00 54.41 114 ARG A CA 1
ATOM 940 C C . ARG A 1 114 ? -9.282 -28.789 32.044 1.00 54.41 114 ARG A C 1
ATOM 942 O O . ARG A 1 114 ? -8.908 -28.084 32.972 1.00 54.41 114 ARG A O 1
ATOM 949 N N . LYS A 1 115 ? -9.084 -30.107 32.006 1.00 49.34 115 LYS A N 1
ATOM 950 C CA . LYS A 1 115 ? -8.074 -30.761 32.842 1.00 49.34 115 LYS A CA 1
ATOM 951 C C . LYS A 1 115 ? -6.723 -30.157 32.439 1.00 49.34 115 LYS A C 1
ATOM 953 O O . LYS A 1 115 ? -6.320 -30.325 31.290 1.00 49.34 115 LYS A O 1
ATOM 958 N N . ASN A 1 116 ? -6.096 -29.394 33.333 1.00 46.50 116 ASN A N 1
ATOM 959 C CA . ASN A 1 116 ? -4.689 -29.029 33.205 1.00 46.50 116 ASN A CA 1
ATOM 960 C C . ASN A 1 116 ? -3.878 -30.296 33.481 1.00 46.50 116 ASN A C 1
ATOM 962 O O . ASN A 1 116 ? -4.045 -30.916 34.527 1.00 46.50 116 ASN A O 1
ATOM 966 N N . TYR A 1 117 ? -3.062 -30.690 32.512 1.00 50.31 117 TYR A N 1
ATOM 967 C CA . TYR A 1 117 ? -2.049 -31.721 32.670 1.00 50.31 117 TYR A CA 1
ATOM 968 C C . TYR A 1 117 ? -0.920 -31.132 33.524 1.00 50.31 117 TYR A C 1
ATOM 970 O O . TYR A 1 117 ? -0.248 -30.203 33.079 1.00 50.31 117 TYR A O 1
ATOM 978 N N . ILE A 1 118 ? -0.782 -31.617 34.756 1.00 54.25 118 ILE A N 1
ATOM 979 C CA . ILE A 1 118 ? 0.368 -31.388 35.634 1.00 54.25 118 ILE A CA 1
ATOM 980 C C . ILE A 1 118 ? 0.839 -32.780 36.069 1.00 54.25 118 ILE A C 1
ATOM 982 O O . ILE A 1 118 ? 0.020 -33.575 36.521 1.00 54.25 118 ILE A O 1
ATOM 986 N N . GLU A 1 119 ? 2.122 -33.019 35.794 1.00 47.25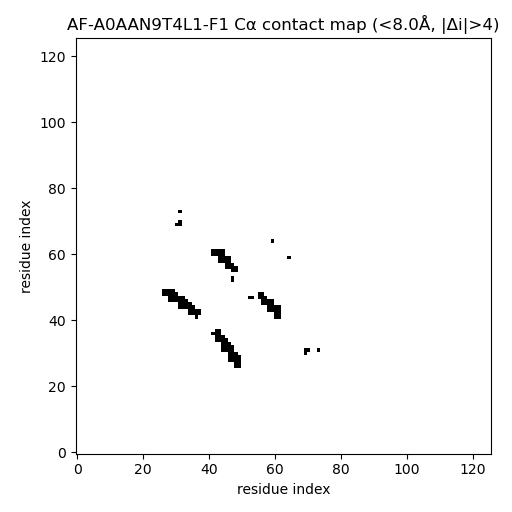 119 GLU A N 1
ATOM 987 C CA . GLU A 1 119 ? 3.056 -34.050 36.275 1.00 47.25 119 GLU A CA 1
ATOM 988 C C . GLU A 1 119 ? 2.529 -35.461 36.566 1.00 47.25 119 GLU A C 1
ATOM 990 O O . GLU A 1 119 ? 1.864 -35.720 37.561 1.00 47.25 119 GLU A O 1
ATOM 995 N N . ALA A 1 120 ? 2.952 -36.406 35.722 1.00 53.84 120 ALA A N 1
ATOM 996 C CA . ALA A 1 120 ? 3.230 -37.765 36.165 1.00 53.84 120 ALA A CA 1
ATOM 997 C C . ALA A 1 120 ? 4.698 -37.803 36.631 1.00 53.84 120 ALA A C 1
ATOM 999 O O . ALA A 1 120 ? 5.595 -38.033 35.820 1.00 53.84 120 ALA A O 1
ATOM 1000 N N . GLU A 1 121 ? 4.926 -37.486 37.905 1.00 57.66 121 GLU A N 1
ATOM 1001 C CA . GLU A 1 121 ? 6.064 -38.010 38.668 1.00 57.66 121 GLU A CA 1
ATOM 1002 C C . GLU A 1 121 ? 5.600 -39.245 39.456 1.00 57.66 121 GLU A C 1
ATOM 1004 O O . GLU A 1 121 ? 4.414 -39.369 39.767 1.00 57.66 121 GLU A O 1
ATOM 1009 N N . ASP A 1 122 ? 6.568 -40.121 39.738 1.00 55.19 122 ASP A N 1
ATOM 1010 C CA . ASP A 1 122 ? 6.493 -41.412 40.436 1.00 55.19 122 ASP A CA 1
ATOM 1011 C C . ASP A 1 122 ? 5.810 -42.535 39.629 1.00 55.19 122 ASP A C 1
ATOM 1013 O O . ASP A 1 122 ? 4.663 -42.437 39.212 1.00 55.19 122 ASP A O 1
ATOM 1017 N N . GLY A 1 123 ? 6.440 -43.663 39.315 1.00 53.84 123 GLY A N 1
ATOM 1018 C CA . GLY A 1 123 ? 7.606 -44.309 39.901 1.00 53.84 123 GLY A CA 1
ATOM 1019 C C . GLY A 1 123 ? 7.237 -45.785 40.001 1.00 53.84 123 GLY A C 1
ATOM 1020 O O . GLY A 1 123 ? 6.358 -46.115 40.781 1.00 53.84 123 GLY A O 1
ATOM 1021 N N . ASP A 1 124 ? 7.853 -46.647 39.196 1.00 55.31 124 ASP A N 1
ATOM 1022 C CA . ASP A 1 124 ? 7.827 -48.088 39.442 1.00 55.31 124 ASP A CA 1
ATOM 1023 C C . ASP A 1 124 ? 9.166 -48.688 39.005 1.00 55.31 124 ASP A C 1
ATOM 1025 O O . ASP A 1 124 ? 9.611 -48.572 37.859 1.00 55.31 124 ASP A O 1
ATOM 1029 N N . GLU A 1 125 ? 9.808 -49.237 40.020 1.00 65.31 125 GLU A N 1
ATOM 1030 C CA . GLU A 1 125 ? 11.064 -49.961 40.090 1.00 65.31 125 GLU A CA 1
ATOM 1031 C C . GLU A 1 125 ? 10.769 -51.451 39.869 1.00 65.31 125 GLU A C 1
ATOM 1033 O O . GLU A 1 125 ? 9.840 -51.966 40.484 1.00 65.31 125 GLU A O 1
ATOM 1038 N N . ASP A 1 126 ? 11.538 -52.120 39.004 1.00 60.38 126 ASP A N 1
ATOM 1039 C CA . ASP A 1 126 ? 11.911 -53.546 39.110 1.00 60.38 126 ASP A CA 1
ATOM 1040 C C . ASP A 1 126 ? 13.098 -53.848 38.172 1.00 60.38 126 ASP A C 1
ATOM 1042 O O . ASP A 1 126 ? 12.992 -53.578 36.948 1.00 60.38 126 ASP A O 1
#

Organism: NCBI:txid536013

Sequence (126 aa):
MAKKRAVKRKSESNVKSESDDEDATDYEVLKIVDVRYTKSDKREFLIRWKNYSPKQDSWEPEENLSCDELISKFLEEQEKRSKEPAKQLRKKPAVVKRFASPGHRRSKRTGSNRKNYIEAEDGDED

Secondary structure (DSSP, 8-state):
------------------------PPPPEEEEEEEEE-TTS-EEEEEEETTS-GGG-EEEEGGG---HHHHHHHHHHHHHHHHS-TTTSSPPPP-------TT-------S---------------

Foldseek 3Di:
DDDDDDDDDDDDPPPPDDPPPPDPDDFAFPAFDDWDADPVRWIWTFTDTPPDDSVPTDTHTPVSDPCVPRVVVVVVVVVVVVVPPPVVPDPDPPPDPPPDDPPDDPPPPPDDDPPDDDDPDDDDDD